Protein AF-A0A2D6YB65-F1 (afdb_monomer_lite)

pLDDT: mean 83.12, std 13.16, range [41.84, 95.06]

Sequence (84 aa):
MMTVLDGEIFAILDDSQGGGVLCHITENLVEEVFDHSTGNLQSGTNGEIWIGPNLLYFVADTTTHGTELFGWSYGIITEEWILI

Structure (mmCIF, N/CA/C/O backbone):
data_AF-A0A2D6YB65-F1
#
_entry.id   AF-A0A2D6YB65-F1
#
loop_
_atom_site.group_PDB
_atom_site.id
_atom_site.type_symbol
_atom_site.label_atom_id
_atom_site.label_alt_id
_atom_site.label_comp_id
_atom_site.label_asym_id
_atom_site.label_entity_id
_atom_site.label_seq_id
_atom_site.pdbx_PDB_ins_code
_atom_site.Cartn_x
_atom_site.Cartn_y
_atom_site.Cartn_z
_atom_site.occupancy
_atom_site.B_iso_or_equiv
_atom_site.auth_seq_id
_atom_site.auth_comp_id
_atom_site.auth_asym_id
_atom_site.auth_atom_id
_atom_site.pdbx_PDB_model_num
ATOM 1 N N . MET A 1 1 ? -5.959 1.200 -7.403 1.00 88.94 1 MET A N 1
ATOM 2 C CA . MET A 1 1 ? -6.490 -0.051 -6.786 1.00 88.94 1 MET A CA 1
ATOM 3 C C . MET A 1 1 ? -6.965 0.250 -5.371 1.00 88.94 1 MET A C 1
ATOM 5 O O . MET A 1 1 ? -6.359 1.133 -4.795 1.00 88.94 1 MET A O 1
ATOM 9 N N . MET A 1 2 ? -7.984 -0.412 -4.798 1.00 93.00 2 MET A N 1
ATOM 10 C CA . MET A 1 2 ? -8.483 -0.060 -3.450 1.00 93.00 2 MET A CA 1
ATOM 11 C C . MET A 1 2 ? -8.926 -1.253 -2.591 1.00 93.00 2 MET A C 1
ATOM 13 O O . MET A 1 2 ? -9.292 -2.293 -3.131 1.00 93.00 2 MET A O 1
ATOM 17 N N . THR A 1 3 ? -8.938 -1.059 -1.270 1.00 94.25 3 THR A N 1
ATOM 18 C CA . THR A 1 3 ? -9.496 -1.963 -0.255 1.00 94.25 3 THR A CA 1
ATOM 19 C C . THR A 1 3 ? -10.162 -1.170 0.878 1.00 94.25 3 THR A C 1
ATOM 21 O O . THR A 1 3 ? -10.019 0.052 0.956 1.00 94.25 3 THR A O 1
ATOM 24 N N . VAL A 1 4 ? -10.903 -1.863 1.746 1.00 93.50 4 VAL A N 1
ATOM 25 C CA . VAL A 1 4 ? -11.545 -1.287 2.936 1.00 93.50 4 VAL A CA 1
ATOM 26 C C . VAL A 1 4 ? -11.111 -2.066 4.171 1.00 93.50 4 VAL A C 1
ATOM 28 O O . VAL A 1 4 ? -11.242 -3.289 4.204 1.00 93.50 4 VAL A O 1
ATOM 31 N N . LEU A 1 5 ? -10.638 -1.352 5.188 1.00 90.44 5 LEU A N 1
ATOM 32 C CA . LEU A 1 5 ? -10.221 -1.890 6.480 1.00 90.44 5 LEU A CA 1
ATOM 33 C C . LEU A 1 5 ? -10.940 -1.109 7.581 1.00 90.44 5 LEU A C 1
ATOM 35 O O . LEU A 1 5 ? -10.808 0.105 7.647 1.00 90.44 5 LEU A O 1
ATOM 39 N N . ASP A 1 6 ? -11.734 -1.790 8.409 1.00 89.25 6 ASP A N 1
ATOM 40 C CA . ASP A 1 6 ? -12.481 -1.189 9.529 1.00 89.25 6 ASP A CA 1
ATOM 41 C C . ASP A 1 6 ? -13.340 0.041 9.167 1.00 89.25 6 ASP A C 1
ATOM 43 O O . ASP A 1 6 ? -13.608 0.907 9.993 1.00 89.25 6 ASP A O 1
ATOM 47 N N . GLY A 1 7 ? -13.830 0.091 7.925 1.00 89.31 7 GLY A N 1
ATOM 48 C CA . GLY A 1 7 ? -14.635 1.203 7.404 1.00 89.31 7 GLY A CA 1
ATOM 49 C C . GLY A 1 7 ? -13.820 2.330 6.766 1.00 89.31 7 GLY A C 1
ATOM 50 O O . GLY A 1 7 ? -14.404 3.197 6.122 1.00 89.31 7 GLY A O 1
ATOM 51 N N . GLU A 1 8 ? -12.494 2.274 6.865 1.00 91.94 8 GLU A N 1
ATOM 52 C CA . GLU A 1 8 ? -11.562 3.199 6.228 1.00 91.94 8 GLU A CA 1
ATOM 53 C C . GLU A 1 8 ? -11.167 2.706 4.831 1.00 91.94 8 GLU A C 1
ATOM 55 O O . GLU A 1 8 ? -11.016 1.503 4.592 1.00 91.94 8 GLU A O 1
ATOM 60 N N . ILE A 1 9 ? -10.993 3.636 3.890 1.00 95.06 9 ILE A N 1
ATOM 61 C CA . ILE A 1 9 ? -10.655 3.318 2.499 1.00 95.06 9 ILE A CA 1
ATOM 62 C C . ILE A 1 9 ? -9.157 3.494 2.280 1.00 95.06 9 ILE A C 1
ATOM 64 O O . ILE A 1 9 ? -8.615 4.575 2.492 1.00 95.06 9 ILE A O 1
ATOM 68 N N . PHE A 1 10 ? -8.506 2.460 1.753 1.00 94.56 10 PHE A N 1
ATOM 69 C CA . PHE A 1 10 ? -7.108 2.523 1.337 1.00 94.56 10 PHE A CA 1
ATOM 70 C C . PHE A 1 10 ? -6.986 2.253 -0.152 1.00 94.56 10 PHE A C 1
ATOM 72 O O . PHE A 1 10 ? -7.641 1.355 -0.684 1.00 94.56 10 PHE A O 1
ATOM 79 N N . ALA A 1 11 ? -6.141 3.013 -0.840 1.00 94.38 11 ALA A N 1
ATOM 80 C CA . ALA A 1 11 ? -5.951 2.862 -2.272 1.00 94.38 11 ALA A CA 1
ATOM 81 C C . ALA A 1 11 ? -4.506 3.093 -2.699 1.00 94.38 11 ALA A C 1
ATOM 83 O O . ALA A 1 11 ? -3.831 3.957 -2.161 1.00 94.38 11 ALA A O 1
ATOM 84 N N . ILE A 1 12 ? -4.070 2.352 -3.717 1.00 92.75 12 ILE A N 1
ATOM 85 C CA . ILE A 1 12 ? -2.906 2.727 -4.515 1.00 92.75 12 ILE A CA 1
ATOM 86 C C . ILE A 1 12 ? -3.377 3.731 -5.562 1.00 92.75 12 ILE A C 1
ATOM 88 O O . ILE A 1 12 ? -4.216 3.377 -6.409 1.00 92.75 12 ILE A O 1
ATOM 92 N N . LEU A 1 13 ? -2.856 4.951 -5.471 1.00 91.06 13 LEU A N 1
ATOM 93 C CA . LEU A 1 13 ? -3.065 6.036 -6.424 1.00 91.06 13 LEU A CA 1
ATOM 94 C C . LEU A 1 13 ? -1.751 6.343 -7.128 1.00 91.06 13 LEU A C 1
ATOM 96 O O . LEU A 1 13 ? -0.697 6.280 -6.502 1.00 91.06 13 LEU A O 1
ATOM 100 N N . ASP A 1 14 ? -1.822 6.688 -8.408 1.00 87.00 14 ASP A N 1
ATOM 101 C CA . ASP A 1 14 ? -0.630 7.122 -9.124 1.00 87.00 14 ASP A CA 1
ATOM 102 C C . ASP A 1 14 ? -0.178 8.490 -8.576 1.00 87.00 14 ASP A C 1
ATOM 104 O O . ASP A 1 14 ? -0.980 9.423 -8.465 1.00 87.00 14 ASP A O 1
ATOM 108 N N . ASP A 1 15 ? 1.094 8.600 -8.204 1.00 73.94 15 ASP A N 1
ATOM 109 C CA . ASP A 1 15 ? 1.741 9.832 -7.782 1.00 73.94 15 ASP A CA 1
ATOM 110 C C . ASP A 1 15 ? 1.948 10.794 -8.966 1.00 73.94 15 ASP A C 1
ATOM 112 O O . ASP A 1 15 ? 1.758 10.473 -10.143 1.00 73.94 15 ASP A O 1
ATOM 116 N N . SER A 1 16 ? 2.369 12.020 -8.647 1.00 67.75 16 SER A N 1
ATOM 117 C CA . SER A 1 16 ? 2.595 13.074 -9.649 1.00 67.75 16 SER A CA 1
ATOM 118 C C . SER A 1 16 ? 3.703 12.773 -10.664 1.00 67.75 16 SER A C 1
ATOM 120 O O . SER A 1 16 ? 3.775 13.434 -11.702 1.00 67.75 16 SER A O 1
ATOM 122 N N . GLN A 1 17 ? 4.584 11.825 -10.362 1.00 68.31 17 GLN A N 1
ATOM 123 C CA . GLN A 1 17 ? 5.679 11.426 -11.230 1.00 68.31 17 GLN A CA 1
ATOM 124 C C . GLN A 1 17 ? 5.206 10.289 -12.162 1.00 68.31 17 GLN A C 1
ATOM 126 O O . GLN A 1 17 ? 5.600 10.249 -13.326 1.00 68.31 17 GLN A O 1
ATOM 131 N N . GLY A 1 18 ? 4.248 9.464 -11.738 1.00 63.50 18 GLY A N 1
ATOM 132 C CA . GLY A 1 18 ? 3.703 8.314 -12.462 1.00 63.50 18 GLY A CA 1
ATOM 133 C C . GLY A 1 18 ? 4.061 6.973 -11.817 1.00 63.50 18 GLY A C 1
ATOM 134 O O . GLY A 1 18 ? 3.958 5.941 -12.479 1.00 63.50 18 GLY A O 1
ATOM 135 N N . GLY A 1 19 ? 4.555 6.992 -10.573 1.00 74.06 19 GLY A N 1
ATOM 136 C CA . GLY A 1 19 ? 4.640 5.821 -9.699 1.00 74.06 19 GLY A CA 1
ATOM 137 C C . GLY A 1 19 ? 3.335 5.648 -8.930 1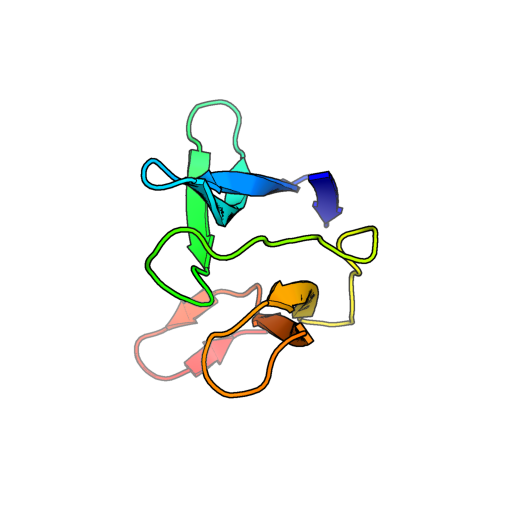.00 74.06 19 GLY A C 1
ATOM 138 O O . GLY A 1 19 ? 2.434 6.449 -9.122 1.00 74.06 19 GLY A O 1
ATOM 139 N N . GLY A 1 20 ? 3.187 4.623 -8.091 1.00 87.81 20 GLY A N 1
ATOM 140 C CA . GLY A 1 20 ? 1.978 4.465 -7.270 1.00 87.81 20 GLY A CA 1
ATOM 141 C C . GLY A 1 20 ? 2.267 4.507 -5.771 1.00 87.81 20 GLY A C 1
ATOM 142 O O . GLY A 1 20 ? 3.187 3.844 -5.301 1.00 87.81 20 GLY A O 1
ATOM 143 N N . VAL A 1 21 ? 1.444 5.223 -5.011 1.00 90.25 21 VAL A N 1
ATOM 144 C CA . VAL A 1 21 ? 1.571 5.406 -3.557 1.00 90.25 21 VAL A CA 1
ATOM 145 C C . VAL A 1 21 ? 0.357 4.849 -2.827 1.00 90.25 21 VAL A C 1
ATOM 147 O O . VAL A 1 21 ? -0.765 4.906 -3.336 1.00 90.25 21 VAL A O 1
ATOM 150 N N . LEU A 1 22 ? 0.570 4.293 -1.633 1.00 92.50 22 LEU A N 1
ATOM 151 C CA . LEU A 1 22 ? -0.522 3.883 -0.758 1.00 92.50 22 LEU A CA 1
ATOM 152 C C . LEU A 1 22 ? -1.073 5.109 -0.038 1.00 92.50 22 LEU A C 1
ATOM 154 O O . LEU A 1 22 ? -0.360 5.784 0.707 1.00 92.50 22 LEU A O 1
ATOM 158 N N . CYS A 1 23 ? -2.366 5.340 -0.228 1.00 93.06 23 CYS A N 1
ATOM 159 C CA . CYS A 1 23 ? -3.097 6.439 0.370 1.00 93.06 23 CYS A CA 1
ATOM 160 C C . CYS A 1 23 ? -4.221 5.940 1.275 1.00 93.06 23 CYS A C 1
ATOM 162 O O . CYS A 1 23 ? -4.902 4.958 0.963 1.00 93.06 23 CYS A O 1
ATOM 164 N N . HIS A 1 24 ? -4.459 6.681 2.352 1.00 94.19 24 HIS A N 1
ATOM 165 C CA . HIS A 1 24 ? -5.676 6.627 3.152 1.00 94.19 24 HIS A CA 1
ATOM 166 C C . HIS A 1 24 ? -6.641 7.704 2.648 1.00 94.19 24 HIS A C 1
ATOM 168 O O . HIS A 1 24 ? -6.284 8.876 2.518 1.00 94.19 24 HIS A O 1
ATOM 174 N N . ILE A 1 25 ? -7.857 7.297 2.294 1.00 94.62 25 ILE A N 1
ATOM 175 C CA . ILE A 1 25 ? -8.885 8.177 1.743 1.00 94.62 25 ILE A CA 1
ATOM 176 C C . ILE A 1 25 ? -9.985 8.344 2.785 1.00 94.62 25 ILE A C 1
ATOM 178 O O . ILE A 1 25 ? -10.679 7.393 3.141 1.00 94.62 25 ILE A O 1
ATOM 182 N N . THR A 1 26 ? -10.173 9.585 3.215 1.00 92.06 26 THR A N 1
ATOM 183 C CA . THR A 1 26 ? -11.281 10.011 4.074 1.00 92.06 26 THR A CA 1
ATOM 184 C C . THR A 1 26 ? -12.297 10.812 3.257 1.00 92.06 26 THR A C 1
ATOM 186 O O . THR A 1 26 ? -12.091 11.084 2.074 1.00 92.06 26 THR A O 1
ATOM 189 N N . GLU A 1 27 ? -13.395 11.246 3.881 1.00 91.69 27 GLU A N 1
ATOM 190 C CA . GLU A 1 27 ? -14.399 12.097 3.220 1.00 91.69 27 GLU A CA 1
ATOM 191 C C . GLU A 1 27 ? -13.806 13.406 2.664 1.00 91.69 27 GLU A C 1
ATOM 193 O O . GLU A 1 27 ? -14.271 13.912 1.645 1.00 91.69 27 GLU A O 1
ATOM 198 N N . ASN A 1 28 ? -12.767 13.945 3.312 1.00 94.06 28 ASN A N 1
ATOM 199 C CA . ASN A 1 28 ? -12.267 15.296 3.040 1.00 94.06 28 ASN A CA 1
ATOM 200 C C . ASN A 1 28 ? -10.805 15.346 2.577 1.00 94.06 28 ASN A C 1
ATOM 202 O O . ASN A 1 28 ? -10.335 16.412 2.176 1.00 94.06 28 ASN A O 1
ATOM 206 N N . LEU A 1 29 ? -10.073 14.235 2.665 1.00 93.69 29 LEU A N 1
ATOM 207 C CA . LEU A 1 29 ? -8.632 14.202 2.441 1.00 93.69 29 LEU A CA 1
ATOM 208 C C . LEU A 1 29 ? -8.195 12.877 1.818 1.00 93.69 29 LEU A C 1
ATOM 210 O O . LEU A 1 29 ? -8.675 11.812 2.203 1.00 93.69 29 LEU A O 1
ATOM 214 N N . VAL A 1 30 ? -7.231 12.974 0.905 1.00 92.88 30 VAL A N 1
ATOM 215 C CA . VAL A 1 30 ? -6.380 11.864 0.477 1.00 92.88 30 VAL A CA 1
ATOM 216 C C . VAL A 1 30 ? -5.018 12.082 1.127 1.00 92.88 30 VAL A C 1
ATOM 218 O O . VAL A 1 30 ? -4.352 13.072 0.830 1.00 92.88 30 VAL A O 1
ATOM 221 N N . GLU A 1 31 ? -4.640 11.195 2.038 1.00 91.88 31 GLU A N 1
ATOM 222 C CA . GLU A 1 31 ? -3.357 11.224 2.737 1.00 91.88 31 GLU A CA 1
ATOM 223 C C . GLU A 1 31 ? -2.444 10.135 2.174 1.00 91.88 31 GLU A C 1
ATOM 225 O O . GLU A 1 31 ? -2.824 8.966 2.139 1.00 91.88 31 GLU A O 1
ATOM 230 N N . GLU A 1 32 ? -1.242 10.503 1.735 1.00 90.38 32 GLU A N 1
ATOM 231 C CA . GLU A 1 32 ? -0.201 9.540 1.372 1.00 90.38 32 GLU A CA 1
ATOM 232 C C . GLU A 1 32 ? 0.387 8.941 2.653 1.00 90.38 32 GLU A C 1
ATOM 234 O O . GLU A 1 32 ? 0.993 9.649 3.456 1.00 90.38 32 GLU A O 1
ATOM 239 N N . VAL A 1 33 ? 0.207 7.635 2.852 1.00 90.56 33 VAL A N 1
ATOM 240 C CA . VAL A 1 33 ? 0.679 6.943 4.062 1.00 90.56 33 VAL A CA 1
ATOM 241 C C . VAL A 1 33 ? 1.951 6.140 3.819 1.00 90.56 33 VAL A C 1
ATOM 243 O O . VAL A 1 33 ? 2.698 5.870 4.763 1.00 90.56 33 VAL A O 1
ATOM 246 N N . PHE A 1 34 ? 2.213 5.754 2.566 1.00 89.50 34 PHE A N 1
ATOM 247 C CA . PHE A 1 34 ? 3.433 5.047 2.202 1.00 89.50 34 PHE A CA 1
ATOM 248 C C . PHE A 1 34 ? 3.774 5.173 0.713 1.00 89.50 34 PHE A C 1
ATOM 250 O O . PHE A 1 34 ? 3.007 4.749 -0.152 1.00 89.50 34 PHE A O 1
ATOM 257 N N . ASP A 1 35 ? 4.974 5.682 0.447 1.00 87.81 35 ASP A N 1
ATOM 258 C CA . ASP A 1 35 ? 5.644 5.628 -0.851 1.00 87.81 35 ASP A CA 1
ATOM 259 C C . ASP A 1 35 ? 6.791 4.614 -0.752 1.00 87.81 35 ASP A C 1
ATOM 261 O O . ASP A 1 35 ? 7.729 4.788 0.034 1.00 87.81 35 ASP A O 1
ATOM 265 N N . HIS A 1 36 ? 6.692 3.517 -1.505 1.00 85.38 36 HIS A N 1
ATOM 266 C CA . HIS A 1 36 ? 7.701 2.460 -1.481 1.00 85.38 36 HIS A CA 1
ATOM 267 C C . HIS A 1 36 ? 8.984 2.884 -2.201 1.00 85.38 36 HIS A C 1
ATOM 269 O O . HIS A 1 36 ? 10.059 2.357 -1.898 1.00 85.38 36 HIS A O 1
ATOM 275 N N . SER A 1 37 ? 8.885 3.797 -3.172 1.00 81.06 37 SER A N 1
ATOM 276 C CA . SER A 1 37 ? 10.013 4.261 -3.962 1.00 81.06 37 SER A CA 1
ATOM 277 C C . SER A 1 37 ? 9.656 5.488 -4.801 1.00 81.06 37 SER A C 1
ATOM 279 O O . SER A 1 37 ? 8.825 5.428 -5.705 1.00 81.06 37 SER A O 1
ATOM 281 N N . THR A 1 38 ? 10.405 6.571 -4.592 1.00 72.62 38 THR A N 1
ATOM 282 C CA . THR A 1 38 ? 10.246 7.786 -5.392 1.00 72.62 38 THR A CA 1
ATOM 283 C C . THR A 1 38 ? 10.667 7.553 -6.850 1.00 72.62 38 THR A C 1
ATOM 285 O O . THR A 1 38 ? 11.778 7.098 -7.131 1.00 72.62 38 THR A O 1
ATOM 288 N N . GLY A 1 39 ? 9.797 7.937 -7.790 1.00 69.56 39 GLY A N 1
ATOM 289 C CA . GLY A 1 39 ? 10.123 8.066 -9.215 1.00 69.56 39 GLY A CA 1
ATOM 290 C C . GLY A 1 39 ? 9.573 6.964 -10.122 1.00 69.56 39 GLY A C 1
ATOM 291 O O . GLY A 1 39 ? 10.289 6.034 -10.479 1.00 69.56 39 GLY A O 1
ATOM 292 N N . ASN A 1 40 ? 8.344 7.151 -10.608 1.00 72.50 40 ASN A N 1
ATOM 293 C CA . ASN A 1 40 ? 7.732 6.442 -11.750 1.00 72.50 40 ASN A CA 1
ATOM 294 C C . ASN A 1 40 ? 7.730 4.914 -11.671 1.00 72.50 40 ASN A C 1
ATOM 296 O O . ASN A 1 40 ? 7.696 4.236 -12.701 1.00 72.50 40 ASN A O 1
ATOM 300 N N . LEU A 1 41 ? 7.783 4.363 -10.464 1.00 83.94 41 LEU A N 1
ATOM 301 C CA . LEU A 1 41 ? 7.756 2.927 -10.257 1.00 83.94 41 LEU A CA 1
ATOM 302 C C . LEU A 1 41 ? 6.333 2.466 -9.976 1.00 83.94 41 LEU A C 1
ATOM 304 O O . LEU A 1 41 ? 5.650 2.984 -9.093 1.00 83.94 41 LEU A O 1
ATOM 308 N N . GLN A 1 42 ? 5.885 1.489 -10.759 1.00 85.44 42 GLN A N 1
ATOM 309 C CA . GLN A 1 42 ? 4.512 1.024 -10.713 1.00 85.44 42 GLN A CA 1
ATOM 310 C C . GLN A 1 42 ? 4.230 0.298 -9.389 1.00 85.44 42 GLN A C 1
ATOM 312 O O . GLN A 1 42 ? 4.971 -0.603 -8.989 1.00 85.44 42 GLN A O 1
ATOM 317 N N . SER A 1 43 ? 3.111 0.648 -8.755 1.00 88.81 43 SER A N 1
ATOM 318 C CA . SER A 1 43 ? 2.599 -0.026 -7.558 1.00 88.81 43 SER A CA 1
ATOM 319 C C . SER A 1 43 ? 1.265 -0.695 -7.830 1.00 88.81 43 SER A C 1
ATOM 321 O O . SER A 1 43 ? 0.495 -0.281 -8.696 1.00 88.81 43 SER A O 1
ATOM 323 N N . GLY A 1 44 ? 0.984 -1.760 -7.087 1.00 82.19 44 GLY A N 1
ATOM 324 C CA . G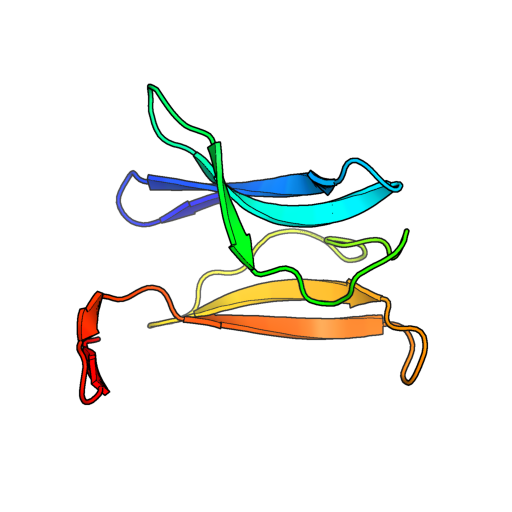LY A 1 44 ? -0.185 -2.599 -7.323 1.00 82.19 44 GLY A CA 1
ATOM 325 C C . GLY A 1 44 ? -0.097 -3.420 -8.609 1.00 82.19 44 GLY A C 1
ATOM 326 O O . GLY A 1 44 ? -1.122 -3.724 -9.215 1.00 82.19 44 GLY A O 1
ATOM 327 N N . THR A 1 45 ? 1.118 -3.765 -9.047 1.00 76.44 45 THR A N 1
ATOM 328 C CA . THR A 1 45 ? 1.388 -4.451 -10.323 1.00 76.44 45 THR A CA 1
ATOM 329 C C . THR A 1 45 ? 0.784 -5.854 -10.398 1.00 76.44 45 THR A C 1
ATOM 331 O O . THR A 1 45 ? 0.400 -6.284 -11.483 1.00 76.44 45 THR A O 1
ATOM 334 N N . ASN A 1 46 ? 0.633 -6.547 -9.262 1.00 75.94 46 ASN A N 1
ATOM 335 C CA . ASN A 1 46 ? 0.198 -7.950 -9.206 1.00 75.94 46 ASN A CA 1
ATOM 336 C C . ASN A 1 46 ? -1.057 -8.195 -8.351 1.00 75.94 46 ASN A C 1
ATOM 338 O O . ASN A 1 46 ? -1.151 -9.198 -7.643 1.00 75.94 46 ASN A O 1
ATOM 342 N N . GLY A 1 47 ? -2.056 -7.321 -8.470 1.00 68.81 47 GLY A N 1
ATOM 343 C CA . GLY A 1 47 ? -3.357 -7.511 -7.828 1.00 68.81 47 GLY A CA 1
ATOM 344 C C . GLY A 1 47 ? -3.514 -6.758 -6.512 1.00 68.81 47 GLY A C 1
ATOM 345 O O . GLY A 1 47 ? -2.682 -5.918 -6.184 1.00 68.81 47 GLY A O 1
ATOM 346 N N . GLU A 1 48 ? -4.642 -7.053 -5.853 1.00 84.12 48 GLU A N 1
ATOM 347 C CA . GLU A 1 48 ? -5.304 -6.332 -4.751 1.00 84.12 48 GLU A CA 1
ATOM 348 C C . GLU A 1 48 ? -4.396 -5.882 -3.594 1.00 84.12 48 GLU A C 1
ATOM 350 O O . GLU A 1 48 ? -3.281 -6.357 -3.415 1.00 84.12 48 GLU A O 1
ATOM 355 N N . ILE A 1 49 ? -4.897 -4.963 -2.765 1.00 93.06 49 ILE A N 1
ATOM 356 C CA . ILE A 1 49 ? -4.282 -4.683 -1.462 1.00 93.06 49 ILE A CA 1
ATOM 357 C C . ILE A 1 49 ? -4.768 -5.762 -0.493 1.00 93.06 49 ILE A C 1
ATOM 359 O O . ILE A 1 49 ? -5.973 -5.885 -0.259 1.00 93.06 49 ILE A O 1
ATOM 363 N N . TRP A 1 50 ? -3.846 -6.524 0.090 1.00 92.75 50 TRP A N 1
ATOM 364 C CA . TRP A 1 50 ? -4.181 -7.576 1.050 1.00 92.75 50 TRP A CA 1
ATOM 365 C C . TRP A 1 50 ? -4.121 -7.061 2.483 1.00 92.75 50 TRP A C 1
ATOM 367 O O . TRP A 1 50 ? -3.216 -6.318 2.851 1.00 92.75 50 TRP A O 1
ATOM 377 N N . ILE A 1 51 ? -5.061 -7.513 3.308 1.00 91.31 51 ILE A N 1
ATOM 378 C CA . ILE A 1 51 ? -5.142 -7.170 4.729 1.00 91.31 51 ILE A CA 1
ATOM 379 C C . ILE A 1 51 ? -4.597 -8.349 5.541 1.00 91.31 51 ILE A C 1
ATOM 381 O O . ILE A 1 51 ? -5.140 -9.454 5.496 1.00 91.31 51 ILE A O 1
ATOM 385 N N . GLY A 1 52 ? -3.503 -8.125 6.266 1.00 87.56 52 GLY A N 1
ATOM 386 C CA . GLY A 1 52 ? -3.041 -9.009 7.336 1.00 87.56 52 GLY A CA 1
ATOM 387 C C . GLY A 1 52 ? -3.531 -8.544 8.704 1.00 87.56 52 GLY A C 1
ATOM 388 O O . GLY A 1 52 ? -4.274 -7.580 8.781 1.00 87.56 52 GLY A O 1
ATOM 389 N N . PRO A 1 53 ? -3.084 -9.181 9.800 1.00 82.50 53 PRO A N 1
ATOM 390 C CA . PRO A 1 53 ? -3.499 -8.792 11.146 1.00 82.50 53 PRO A CA 1
ATOM 391 C C . PRO A 1 53 ? -3.219 -7.321 11.487 1.00 82.50 53 PRO A C 1
ATOM 393 O O . PRO A 1 53 ? -4.062 -6.698 12.117 1.00 82.50 53 PRO A O 1
ATOM 396 N N . ASN A 1 54 ? -2.070 -6.783 11.044 1.00 83.69 54 ASN A N 1
ATOM 397 C CA . ASN A 1 54 ? -1.596 -5.426 11.376 1.00 83.69 54 ASN A CA 1
ATOM 398 C C . ASN A 1 54 ? -0.899 -4.724 10.194 1.00 83.69 54 ASN A C 1
ATOM 400 O O . ASN A 1 54 ? -0.122 -3.789 10.385 1.00 83.69 54 ASN A O 1
ATOM 404 N N . LEU A 1 55 ? -1.046 -5.263 8.982 1.00 89.38 55 LEU A N 1
ATOM 405 C CA . LEU A 1 55 ? -0.314 -4.804 7.803 1.00 89.38 55 LEU A CA 1
ATOM 406 C C . LEU A 1 55 ? -1.244 -4.784 6.593 1.00 89.38 55 LEU A C 1
ATOM 408 O O . LEU A 1 55 ? -1.967 -5.753 6.357 1.00 89.38 55 LEU A O 1
ATOM 412 N N . LEU A 1 56 ? -1.183 -3.706 5.816 1.00 92.81 56 LEU A N 1
ATOM 413 C CA . LEU A 1 56 ? -1.654 -3.692 4.437 1.00 92.81 56 LEU A CA 1
ATOM 414 C C . LEU A 1 56 ? -0.493 -4.071 3.531 1.00 92.81 56 LEU A C 1
ATOM 416 O O . LEU A 1 56 ? 0.577 -3.468 3.617 1.00 92.81 56 LEU A O 1
ATOM 420 N N . TYR A 1 57 ? -0.706 -5.050 2.660 1.00 92.31 57 TYR A N 1
ATOM 421 C CA . TYR A 1 57 ? 0.300 -5.494 1.710 1.00 92.31 57 TYR A CA 1
ATOM 422 C C . TYR A 1 57 ? -0.076 -5.136 0.285 1.00 92.31 57 TYR A C 1
ATOM 424 O O . TYR A 1 57 ? -1.239 -5.241 -0.104 1.00 92.31 57 TYR A O 1
ATOM 432 N N . PHE A 1 58 ? 0.926 -4.791 -0.513 1.00 92.75 58 PHE A N 1
ATOM 433 C CA . PHE A 1 58 ? 0.780 -4.622 -1.951 1.00 92.75 58 PHE A CA 1
ATOM 434 C C . PHE A 1 58 ? 2.096 -4.948 -2.656 1.00 92.75 58 PHE A C 1
ATOM 436 O O . PHE A 1 58 ? 3.175 -4.877 -2.066 1.00 92.75 58 PHE A O 1
ATOM 443 N N . VAL A 1 59 ? 1.999 -5.336 -3.924 1.00 91.88 59 VAL A N 1
ATOM 444 C CA . VAL A 1 59 ? 3.167 -5.613 -4.763 1.00 91.88 59 VAL A CA 1
ATOM 445 C C . VAL A 1 59 ? 3.519 -4.367 -5.564 1.00 91.88 59 VAL A C 1
ATOM 447 O O . VAL A 1 59 ? 2.628 -3.756 -6.154 1.00 91.88 59 VAL A O 1
ATOM 450 N N . ALA A 1 60 ? 4.795 -3.997 -5.593 1.00 91.38 60 ALA A N 1
ATOM 451 C CA . ALA A 1 60 ? 5.286 -2.854 -6.355 1.00 91.38 60 ALA A CA 1
ATOM 452 C C . ALA A 1 60 ? 6.700 -3.100 -6.885 1.00 91.38 60 ALA A C 1
ATOM 454 O O . ALA A 1 60 ? 7.423 -3.958 -6.378 1.00 91.38 60 ALA A O 1
ATOM 455 N N . ASP A 1 61 ? 7.085 -2.348 -7.909 1.00 89.69 61 ASP A N 1
ATOM 456 C CA . ASP A 1 61 ? 8.397 -2.474 -8.535 1.00 89.69 61 ASP A CA 1
ATOM 457 C C . ASP A 1 61 ? 9.429 -1.534 -7.897 1.00 89.69 61 ASP A C 1
ATOM 459 O O . ASP A 1 61 ? 9.121 -0.408 -7.513 1.00 89.69 61 ASP A O 1
ATOM 463 N N . THR A 1 62 ? 10.685 -1.972 -7.839 1.00 87.00 62 THR A N 1
ATOM 464 C CA . THR A 1 62 ? 11.848 -1.175 -7.444 1.00 87.00 62 THR A CA 1
ATOM 465 C C . THR A 1 62 ? 12.952 -1.252 -8.486 1.00 87.00 62 THR A C 1
ATOM 467 O O . THR A 1 62 ? 13.083 -2.218 -9.242 1.00 87.00 62 THR A O 1
ATOM 470 N N . THR 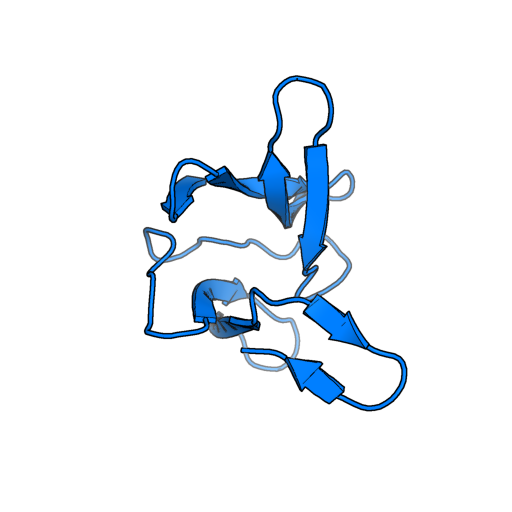A 1 63 ? 13.809 -0.231 -8.506 1.00 85.62 63 THR A N 1
ATOM 471 C CA . THR A 1 63 ? 14.988 -0.214 -9.386 1.00 85.62 63 THR A CA 1
ATOM 472 C C . THR A 1 63 ? 16.057 -1.224 -8.974 1.00 85.62 63 THR A C 1
ATOM 474 O O . THR A 1 63 ? 16.868 -1.623 -9.809 1.00 85.62 63 THR A O 1
ATOM 477 N N . THR A 1 64 ? 16.086 -1.633 -7.704 1.00 85.75 64 THR A N 1
ATOM 478 C CA . THR A 1 64 ? 17.147 -2.483 -7.153 1.00 85.75 64 THR A CA 1
ATOM 479 C C . THR A 1 64 ? 16.833 -3.968 -7.236 1.00 85.75 64 THR A C 1
ATOM 481 O O . THR A 1 64 ? 17.746 -4.753 -7.489 1.00 85.75 64 THR A O 1
ATOM 484 N N . HIS A 1 65 ? 15.574 -4.365 -7.043 1.00 87.38 65 HIS A N 1
ATOM 485 C CA . HIS A 1 65 ? 15.204 -5.782 -6.951 1.00 87.38 65 HIS A CA 1
ATOM 486 C C . HIS A 1 65 ? 14.065 -6.186 -7.896 1.00 87.38 65 HIS A C 1
ATOM 488 O O . HIS A 1 65 ? 13.715 -7.365 -7.947 1.00 87.38 65 HIS A O 1
ATOM 494 N N . GLY A 1 66 ? 13.524 -5.256 -8.690 1.00 88.88 66 GLY A N 1
ATOM 495 C CA . GLY A 1 66 ? 12.361 -5.517 -9.533 1.00 88.88 66 GLY A CA 1
ATOM 496 C C . GLY A 1 66 ? 11.091 -5.577 -8.690 1.00 88.88 66 GLY A C 1
ATOM 497 O O . GLY A 1 66 ? 10.873 -4.715 -7.852 1.00 88.88 66 GLY A O 1
ATOM 498 N N . THR A 1 67 ? 10.241 -6.575 -8.908 1.00 89.81 67 THR A N 1
ATOM 499 C CA . THR A 1 67 ? 8.948 -6.684 -8.220 1.00 89.81 67 THR A CA 1
ATOM 500 C C . THR A 1 67 ? 9.098 -7.224 -6.792 1.00 89.81 67 THR A C 1
ATOM 502 O O . THR A 1 67 ? 9.570 -8.345 -6.592 1.00 89.81 67 THR A O 1
ATOM 505 N N . GLU A 1 68 ? 8.638 -6.457 -5.804 1.00 90.31 68 GLU A N 1
ATOM 506 C CA . GLU A 1 68 ? 8.730 -6.754 -4.369 1.00 90.31 68 GLU A CA 1
ATOM 507 C C . GLU A 1 68 ? 7.354 -6.691 -3.678 1.00 90.31 68 GLU A C 1
ATOM 509 O O . GLU A 1 68 ? 6.399 -6.106 -4.192 1.00 90.31 68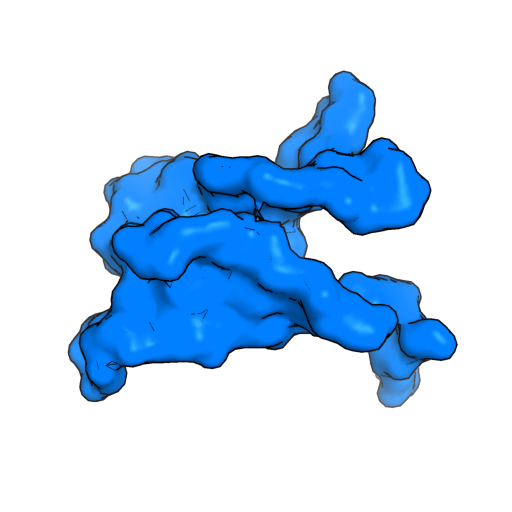 GLU A O 1
ATOM 514 N N . LEU A 1 69 ? 7.246 -7.308 -2.495 1.00 91.25 69 LEU A N 1
ATOM 515 C CA . LEU A 1 69 ? 6.072 -7.212 -1.624 1.00 91.25 69 LEU A CA 1
ATOM 516 C C . LEU A 1 69 ? 6.344 -6.198 -0.511 1.00 91.25 69 LEU A C 1
ATOM 518 O O . LEU A 1 69 ? 7.264 -6.386 0.284 1.00 91.25 69 LEU A O 1
ATOM 522 N N . PHE A 1 70 ? 5.498 -5.178 -0.414 1.00 91.38 70 PHE A N 1
ATOM 523 C CA . PHE A 1 70 ? 5.550 -4.168 0.635 1.00 91.38 70 PHE A CA 1
ATOM 524 C C . PHE A 1 70 ? 4.471 -4.417 1.679 1.00 91.38 70 PHE A C 1
ATOM 526 O O . PHE A 1 70 ? 3.399 -4.928 1.359 1.00 91.38 70 PHE A O 1
ATOM 533 N N . GLY A 1 71 ? 4.769 -4.060 2.927 1.00 90.94 71 GLY A N 1
ATOM 534 C CA . GLY A 1 71 ? 3.838 -4.116 4.047 1.00 90.94 71 GLY A CA 1
ATOM 535 C C . GLY A 1 71 ? 3.869 -2.800 4.811 1.00 90.94 71 GLY A C 1
ATOM 536 O O . GLY A 1 71 ? 4.914 -2.426 5.339 1.00 90.94 71 GLY A O 1
ATOM 537 N N . TRP A 1 72 ? 2.731 -2.115 4.878 1.00 91.25 72 TRP A N 1
ATOM 538 C CA . TRP A 1 72 ? 2.559 -0.903 5.669 1.00 91.25 72 TRP A CA 1
ATOM 539 C C . TRP A 1 72 ? 1.759 -1.206 6.933 1.00 91.25 72 TRP A C 1
ATOM 541 O O . TRP A 1 72 ? 0.676 -1.789 6.861 1.00 91.25 72 TRP A O 1
ATOM 551 N N . SER A 1 73 ? 2.296 -0.833 8.095 1.00 87.50 73 SER A N 1
ATOM 552 C CA . SER A 1 73 ? 1.624 -1.015 9.383 1.00 87.50 73 SER A CA 1
ATOM 553 C C . SER A 1 73 ? 0.606 0.086 9.619 1.00 87.50 73 SER A C 1
ATOM 555 O O . SER A 1 73 ? 0.986 1.251 9.722 1.00 87.50 73 SER A O 1
ATOM 557 N N . TYR A 1 74 ? -0.657 -0.295 9.773 1.00 78.06 74 TYR A N 1
ATOM 558 C CA . TYR A 1 74 ? -1.705 0.606 10.236 1.00 78.06 74 TYR A CA 1
ATOM 559 C C . TYR A 1 74 ? -1.759 0.576 11.769 1.00 78.06 74 TYR A C 1
ATOM 561 O O . TYR A 1 74 ? -1.812 -0.494 12.371 1.00 78.06 74 TYR A O 1
ATOM 569 N N . GLY A 1 75 ? -1.687 1.745 12.407 1.00 66.50 75 GLY A N 1
ATOM 570 C CA . GLY A 1 75 ? -1.652 1.882 13.865 1.00 66.50 75 GLY A CA 1
ATOM 571 C C . GLY A 1 75 ? -1.289 3.301 14.305 1.00 66.50 75 GLY A C 1
ATOM 572 O O . GLY A 1 75 ? -0.946 4.148 13.480 1.00 66.50 75 GLY A O 1
ATOM 573 N N . ILE A 1 76 ? -1.356 3.578 15.608 1.00 61.97 76 ILE A N 1
ATOM 574 C CA . ILE A 1 76 ? -0.956 4.885 16.150 1.00 61.97 76 ILE A CA 1
ATOM 575 C C . ILE A 1 76 ? 0.559 4.881 16.345 1.00 61.97 76 ILE A C 1
ATOM 577 O O . ILE A 1 76 ? 1.089 4.117 17.155 1.00 61.97 76 ILE A O 1
ATOM 581 N N . ILE A 1 77 ? 1.258 5.770 15.640 1.00 52.53 77 ILE A N 1
ATOM 582 C CA . ILE A 1 77 ? 2.662 6.067 15.925 1.00 52.53 77 ILE A CA 1
ATOM 583 C C . ILE A 1 77 ? 2.702 6.983 17.147 1.00 52.53 77 ILE A C 1
ATOM 585 O O . ILE A 1 77 ? 2.259 8.129 17.103 1.00 52.53 77 ILE A O 1
ATOM 589 N N . THR A 1 78 ? 3.234 6.469 18.248 1.00 57.59 78 THR A N 1
ATOM 590 C CA . THR A 1 78 ? 3.657 7.292 19.383 1.00 57.59 78 THR A CA 1
ATOM 591 C C . THR A 1 78 ? 5.139 7.618 19.248 1.00 57.59 78 THR A C 1
ATOM 593 O O . THR A 1 78 ? 5.851 6.962 18.491 1.00 57.59 78 THR A O 1
ATOM 596 N N . GLU A 1 79 ? 5.625 8.606 20.002 1.00 58.59 79 GLU A N 1
ATOM 597 C CA . GLU A 1 79 ? 7.050 8.982 20.017 1.00 58.59 79 GLU A CA 1
ATOM 598 C C . GLU A 1 79 ? 7.989 7.815 20.378 1.00 58.59 79 GLU A C 1
ATOM 600 O O . GLU A 1 79 ? 9.187 7.895 20.117 1.00 58.59 79 GLU A O 1
ATOM 605 N N . GLU A 1 80 ? 7.459 6.726 20.946 1.00 43.31 80 GLU A N 1
ATOM 606 C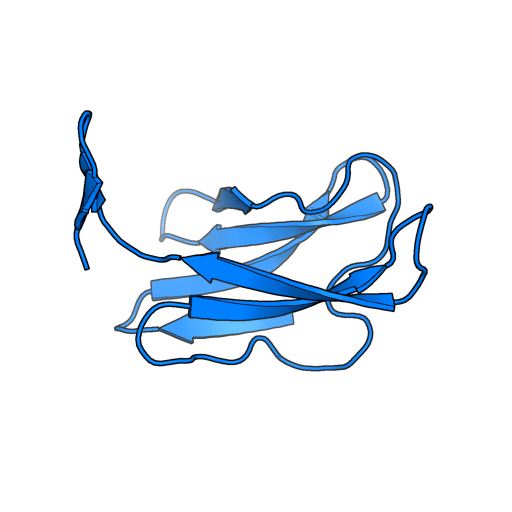 CA . GLU A 1 80 ? 8.255 5.579 21.378 1.00 43.31 80 GLU A CA 1
ATOM 607 C C . GLU A 1 80 ? 7.955 4.283 20.609 1.00 43.31 80 GLU A C 1
ATOM 609 O O . GLU A 1 80 ? 8.866 3.476 20.435 1.00 43.31 80 GLU A O 1
ATOM 614 N N . TRP A 1 81 ? 6.724 4.067 20.124 1.00 41.84 81 TRP A N 1
ATOM 615 C CA . TRP A 1 81 ? 6.315 2.801 19.496 1.00 41.84 81 TRP A CA 1
ATOM 616 C C . TRP A 1 81 ? 5.145 2.953 18.523 1.00 41.84 81 TRP A C 1
ATOM 618 O O . TRP A 1 81 ? 4.305 3.844 18.666 1.00 41.84 81 TRP A O 1
ATOM 628 N N . ILE A 1 82 ? 5.036 2.002 17.593 1.00 44.88 82 ILE A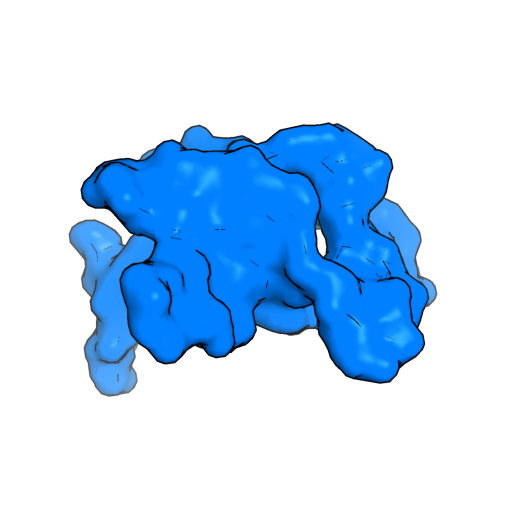 N 1
ATOM 629 C CA . ILE A 1 82 ? 3.786 1.733 16.877 1.00 44.88 82 ILE A CA 1
ATOM 630 C C . ILE A 1 82 ? 2.894 0.926 17.824 1.00 44.88 82 ILE A C 1
ATOM 632 O O . ILE A 1 82 ? 3.226 -0.207 18.177 1.00 44.88 82 ILE A O 1
ATOM 636 N N . LEU A 1 83 ? 1.792 1.529 18.268 1.00 53.78 83 LEU A N 1
ATOM 637 C CA . LEU A 1 83 ? 0.747 0.842 19.021 1.00 53.78 83 LEU A CA 1
ATOM 638 C C . LEU A 1 83 ? -0.216 0.169 18.040 1.00 53.78 83 LEU A C 1
ATOM 640 O O . LEU A 1 83 ? -0.786 0.833 17.169 1.00 53.78 83 LEU A O 1
ATOM 644 N N . ILE A 1 84 ? -0.327 -1.151 18.215 1.00 58.34 84 ILE A N 1
ATOM 645 C CA . ILE A 1 84 ? -1.157 -2.095 17.458 1.00 58.34 84 ILE A CA 1
ATOM 646 C C . ILE A 1 84 ? -2.424 -2.384 18.259 1.00 58.34 84 ILE A C 1
ATOM 648 O O . ILE A 1 84 ? -2.275 -2.745 19.452 1.00 58.34 84 ILE A O 1
#

Foldseek 3Di:
DWDDDPNWIWDFDQDPQQATFIWTDDPVDTHGQDDPDPHNWHWQPPHDFDDDPFWTWTWTQDPPPGIDIDTDGDADDDPVDGDD

Radius of gyration: 12.85 Å; chains: 1; bounding box: 32×24×34 Å

Secondary structure (DSSP, 8-state):
-EEEETTEEEEEEE-SSS-EEEEEE-SS-EEEEE-SSSSS--BSTTSPPEE-SSEEEEEEEETTTEEEEEEEE-SEE-SS-EE-